Protein AF-A0A1U7IG93-F1 (afdb_monomer)

Sequence (104 aa):
MSPPGANVHETTENYLNHPTFGLLYGVCPLQDNQELFTTIYAMRLFFVITYNGVDIHVEPVGRADSRLLIENYLRRLREQGNLQEYKKILCRYQQIFQVKTVAL

Mean predicted aligned error: 8.16 Å

Secondary structure (DSSP, 8-state):
-PPTT---------EEEETTTEEEEEEEE-STTEEEEEESSSS--EEEEEEETTEEEEEEE-HHHHHHHHHHHHHHHHHTT-HHHHHHHHHHHHHHH-------

Radius of gyration: 14.97 Å; Cα contacts (8 Å, |Δi|>4): 128; chains: 1; bounding box: 31×48×40 Å

Foldseek 3Di:
DDDPDPPCPDPDFDWDQDPPQGIWTFLAAAPQQWTKIFGPPDDTWIWIWHDPPPDIDTHTDDPVVSLVRLVVVLVVCVVVVVVVVSVVSVVSSCVRPVPPPPDD

pLDDT: mean 83.4, std 18.93, range [36.69, 96.94]

Nearest PDB structures (foldseek):
  2xg8-assembly1_E-2  TM=9.512E-01  e=2.694E-09  Synechococcus elongatus PCC 7942 = FACHB-805
  3n5b-assembly1_B  TM=9.456E-01  e=3.661E-09  Nostoc sp. PCC 7120 = FACHB-418
  2xko-assembly1_D  TM=9.229E-01  e=1.696E-08  Synechococcus elongatus PCC 7942 = FACHB-805
  2xko-assembly1_C  TM=9.262E-01  e=2.605E-08  Synechococcus elongatus PCC 7942 = FACHB-805
  2xg8-assembly1_F-2  TM=8.510E-01  e=6.720E-07  Synechococcus elongatus PCC 7942 = FACHB-805

Organism: NCBI:txid454136

InterPro domains:
  IPR021926 PII-interacting protein X, cyanobacteria [PF12058] (12-97)

Structure (mmCIF, N/CA/C/O backbone):
data_AF-A0A1U7IG93-F1
#
_entry.id   AF-A0A1U7IG93-F1
#
loop_
_atom_site.group_PDB
_atom_site.id
_atom_site.type_symbol
_atom_site.label_atom_id
_atom_site.label_alt_id
_atom_site.label_comp_id
_atom_site.label_asym_id
_atom_site.label_entity_id
_atom_site.label_seq_id
_atom_site.pdbx_PDB_ins_code
_atom_site.Cartn_x
_atom_site.Cartn_y
_atom_site.Cartn_z
_atom_site.occupancy
_atom_site.B_iso_or_equiv
_atom_site.auth_seq_id
_atom_site.auth_comp_id
_atom_site.auth_asym_id
_atom_site.auth_atom_id
_atom_site.pdbx_PDB_model_num
ATOM 1 N N . MET A 1 1 ? 1.891 -17.823 29.899 1.00 37.56 1 MET A N 1
ATOM 2 C CA . MET A 1 1 ? 0.977 -18.395 28.888 1.00 37.56 1 MET A CA 1
ATOM 3 C C . MET A 1 1 ? 0.460 -17.246 28.041 1.00 37.56 1 MET A C 1
ATOM 5 O O . MET A 1 1 ? -0.316 -16.450 28.549 1.00 37.56 1 MET A O 1
ATOM 9 N N . SER A 1 2 ? 0.959 -17.104 26.813 1.00 38.69 2 SER A N 1
ATOM 10 C CA . SER A 1 2 ? 0.444 -16.131 25.837 1.00 38.69 2 SER A CA 1
ATOM 11 C C . SER A 1 2 ? -0.695 -16.777 25.037 1.00 38.69 2 SER A C 1
ATOM 13 O O . SER A 1 2 ? -0.636 -17.990 24.816 1.00 38.69 2 SER A O 1
ATOM 15 N N . PRO A 1 3 ? -1.739 -16.033 24.634 1.00 45.53 3 PRO A N 1
ATOM 16 C CA . PRO A 1 3 ? -2.880 -16.617 23.940 1.00 45.53 3 PRO A CA 1
ATOM 17 C C . PRO A 1 3 ? -2.507 -17.045 22.507 1.00 45.53 3 PRO A C 1
ATOM 19 O O . PRO A 1 3 ? -1.720 -16.358 21.849 1.00 45.53 3 PRO A O 1
ATOM 22 N N . PRO A 1 4 ? -3.078 -18.153 21.999 1.00 43.75 4 PRO A N 1
ATOM 23 C CA . PRO A 1 4 ? -2.904 -18.584 20.619 1.00 43.75 4 PRO A CA 1
ATOM 24 C C . PRO A 1 4 ? -3.852 -17.775 19.724 1.00 43.75 4 PRO A C 1
ATOM 26 O O . PRO A 1 4 ? -5.065 -17.820 19.909 1.00 43.75 4 PRO A O 1
ATOM 29 N N . GLY A 1 5 ? -3.312 -17.011 18.772 1.00 39.72 5 GLY A N 1
ATOM 30 C CA . GLY A 1 5 ? -4.124 -16.316 17.760 1.00 39.72 5 GLY A CA 1
ATOM 31 C C . GLY A 1 5 ? -3.771 -14.855 17.494 1.00 39.72 5 GLY A C 1
ATOM 32 O O . GLY A 1 5 ? -4.341 -14.255 16.588 1.00 39.72 5 GLY A O 1
ATOM 33 N N . ALA A 1 6 ? -2.808 -14.276 18.208 1.00 36.69 6 ALA A N 1
ATOM 34 C CA . ALA A 1 6 ? -2.220 -13.020 17.772 1.00 36.69 6 ALA A CA 1
ATOM 35 C C . ALA A 1 6 ? -1.160 -13.333 16.707 1.00 36.69 6 ALA A C 1
ATOM 37 O O . ALA A 1 6 ? 0.015 -13.488 17.029 1.00 36.69 6 ALA A O 1
ATOM 38 N N . ASN A 1 7 ? -1.564 -13.428 15.435 1.00 38.28 7 ASN A N 1
ATOM 39 C CA . ASN A 1 7 ? -0.647 -13.111 14.339 1.00 38.28 7 ASN A CA 1
ATOM 40 C C . ASN A 1 7 ? -0.336 -11.617 14.453 1.00 38.28 7 ASN A C 1
ATOM 42 O O . ASN A 1 7 ? -0.908 -10.772 13.766 1.00 38.28 7 ASN A O 1
ATOM 46 N N . VAL A 1 8 ? 0.525 -11.290 15.414 1.00 40.41 8 VAL A N 1
ATOM 47 C CA . VAL A 1 8 ? 1.246 -10.035 15.442 1.00 40.41 8 VAL A CA 1
ATOM 48 C C . VAL A 1 8 ? 2.196 -10.153 14.260 1.00 40.41 8 VAL A C 1
ATOM 50 O O . VAL A 1 8 ? 3.281 -10.708 14.387 1.00 40.41 8 VAL A O 1
ATOM 53 N N . HIS A 1 9 ? 1.764 -9.699 13.083 1.00 40.50 9 HIS A N 1
ATOM 54 C CA . HIS A 1 9 ? 2.738 -9.240 12.107 1.00 40.50 9 HIS A CA 1
ATOM 55 C C . HIS A 1 9 ? 3.451 -8.088 12.806 1.00 40.50 9 HIS A C 1
ATOM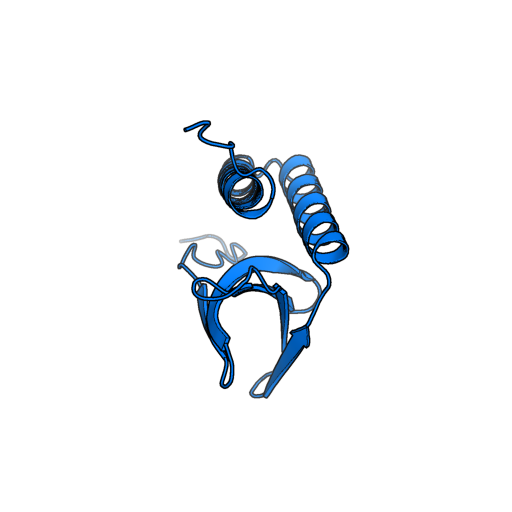 57 O O . HIS A 1 9 ? 2.884 -7.006 12.974 1.00 40.50 9 HIS A O 1
ATOM 63 N N . GLU A 1 10 ? 4.621 -8.394 13.367 1.00 39.53 10 GLU A N 1
ATOM 64 C CA . GLU A 1 10 ? 5.478 -7.414 14.004 1.00 39.53 10 GLU A CA 1
ATOM 65 C C . GLU A 1 10 ? 5.590 -6.208 13.084 1.00 39.53 10 GLU A C 1
ATOM 67 O O . GLU A 1 10 ? 5.760 -6.318 11.869 1.00 39.53 10 GLU A O 1
ATOM 72 N N . THR A 1 11 ? 5.426 -5.048 13.703 1.00 47.47 11 THR A N 1
ATOM 73 C CA . THR A 1 11 ? 5.494 -3.711 13.129 1.00 47.47 11 THR A CA 1
ATOM 74 C C . THR A 1 11 ? 6.930 -3.371 12.733 1.00 47.47 11 THR A C 1
ATOM 76 O O . THR A 1 11 ? 7.491 -2.374 13.189 1.00 47.47 11 THR A O 1
ATOM 79 N N . THR A 1 12 ? 7.548 -4.239 11.948 1.00 56.91 12 THR A N 1
ATOM 80 C CA . THR A 1 12 ? 8.888 -4.093 11.409 1.00 56.91 12 THR A CA 1
ATOM 81 C C . THR A 1 12 ? 8.737 -3.339 10.105 1.00 56.91 12 THR A C 1
ATOM 83 O O . THR A 1 12 ? 7.915 -3.698 9.263 1.00 56.91 12 THR A O 1
ATOM 86 N N . GLU A 1 13 ? 9.476 -2.248 9.946 1.00 73.00 13 GLU A N 1
ATOM 87 C CA . GLU A 1 13 ? 9.550 -1.574 8.658 1.00 73.00 13 GLU A CA 1
ATOM 88 C C . GLU A 1 13 ? 9.942 -2.598 7.583 1.00 73.00 13 GLU A C 1
ATOM 90 O O . GLU A 1 13 ? 11.029 -3.173 7.640 1.00 73.00 13 GLU A O 1
ATOM 95 N N . ASN A 1 14 ? 9.025 -2.876 6.651 1.00 85.75 14 ASN A N 1
ATOM 96 C CA . ASN A 1 14 ? 9.234 -3.891 5.631 1.00 85.75 14 ASN A CA 1
ATOM 97 C C . ASN A 1 14 ? 9.870 -3.251 4.397 1.00 85.75 14 ASN A C 1
ATOM 99 O O . ASN A 1 14 ? 9.315 -2.311 3.818 1.00 85.75 14 ASN A O 1
ATOM 103 N N . TYR A 1 15 ? 11.037 -3.750 4.005 1.00 90.19 15 TYR A N 1
ATOM 104 C CA . TYR A 1 15 ? 11.800 -3.225 2.882 1.00 90.19 15 TYR A CA 1
ATOM 105 C C . TYR A 1 15 ? 12.114 -4.336 1.887 1.00 90.19 15 TYR A C 1
ATOM 107 O O . TYR A 1 15 ? 12.550 -5.419 2.270 1.00 90.19 15 TYR A O 1
ATOM 115 N N . LEU A 1 16 ? 11.956 -4.040 0.597 1.00 89.88 16 LEU A N 1
ATOM 116 C CA . LEU A 1 16 ? 12.260 -4.968 -0.493 1.00 89.88 16 LEU A CA 1
ATOM 117 C C . LEU A 1 16 ? 13.133 -4.275 -1.536 1.00 89.88 16 LEU A C 1
ATOM 119 O O . LEU A 1 16 ? 12.872 -3.132 -1.899 1.00 89.88 16 LEU A O 1
ATOM 123 N N . ASN A 1 17 ? 14.170 -4.948 -2.035 1.00 89.19 17 ASN A N 1
ATOM 124 C CA . ASN A 1 17 ? 15.014 -4.388 -3.088 1.00 89.19 17 ASN A CA 1
ATOM 125 C C . ASN A 1 17 ? 14.476 -4.777 -4.473 1.00 89.19 17 ASN A C 1
ATOM 127 O O . ASN A 1 17 ? 14.471 -5.953 -4.830 1.00 89.19 17 ASN A O 1
ATOM 131 N N . HIS A 1 18 ? 14.029 -3.795 -5.252 1.00 84.75 18 HIS A N 1
ATOM 132 C CA . HIS A 1 18 ? 13.599 -3.988 -6.632 1.00 84.75 18 HIS A CA 1
ATOM 133 C C . HIS A 1 18 ? 14.790 -3.824 -7.589 1.00 84.75 18 HIS A C 1
ATOM 135 O O . HIS A 1 18 ? 15.435 -2.772 -7.550 1.00 84.75 18 HIS A O 1
ATOM 141 N N . PRO A 1 19 ? 15.038 -4.764 -8.525 1.00 87.31 19 PRO A N 1
ATOM 142 C CA . PRO A 1 19 ? 16.198 -4.716 -9.424 1.00 87.31 19 PRO A CA 1
ATOM 143 C C . PRO A 1 19 ? 16.366 -3.387 -10.173 1.00 87.31 19 PRO A C 1
ATOM 145 O O . PRO A 1 19 ? 17.479 -2.918 -10.378 1.00 87.31 19 PRO A O 1
ATOM 148 N N . THR A 1 20 ? 15.250 -2.769 -10.569 1.00 88.81 20 THR A N 1
ATOM 149 C CA . THR A 1 20 ? 15.239 -1.510 -11.336 1.00 88.81 20 THR A CA 1
ATOM 150 C C . THR A 1 20 ? 15.097 -0.251 -10.481 1.00 88.81 20 THR A C 1
ATOM 152 O O . THR A 1 20 ? 15.634 0.792 -10.836 1.00 88.81 20 THR A O 1
ATOM 155 N N . PHE A 1 21 ? 14.341 -0.312 -9.382 1.00 87.88 21 PHE A N 1
ATOM 156 C CA . PHE A 1 21 ? 13.884 0.886 -8.662 1.00 87.88 21 PHE A CA 1
ATOM 157 C C . PHE A 1 21 ? 14.506 1.017 -7.269 1.00 87.88 21 PHE A C 1
ATOM 159 O O . PHE A 1 21 ? 14.209 1.969 -6.546 1.00 87.88 21 PHE A O 1
ATOM 166 N N . GLY A 1 22 ? 15.382 0.079 -6.903 1.00 89.38 22 GLY A N 1
ATOM 167 C CA . GLY A 1 22 ? 16.030 0.038 -5.605 1.00 89.38 22 GLY A CA 1
ATOM 168 C C . GLY A 1 22 ? 15.035 -0.254 -4.488 1.00 89.38 22 GLY A C 1
ATOM 169 O O . GLY A 1 22 ? 14.110 -1.051 -4.647 1.00 89.38 22 GLY A O 1
ATOM 170 N N . LEU A 1 23 ? 15.239 0.392 -3.342 1.00 91.19 23 LEU A N 1
ATOM 171 C CA . LEU A 1 23 ? 14.499 0.079 -2.128 1.00 91.19 23 LEU A CA 1
ATOM 172 C C . LEU A 1 23 ? 13.023 0.499 -2.221 1.00 91.19 23 LEU A C 1
ATOM 174 O O . LEU A 1 23 ? 12.679 1.660 -2.473 1.00 91.19 23 LEU A O 1
ATOM 178 N N . LEU A 1 24 ? 12.157 -0.472 -1.970 1.00 92.94 24 LEU A N 1
ATOM 179 C CA . LEU A 1 24 ? 10.729 -0.313 -1.792 1.00 92.94 24 LEU A CA 1
ATOM 180 C C . LEU A 1 24 ? 10.393 -0.375 -0.304 1.00 92.94 24 LEU A C 1
ATOM 182 O O . LEU A 1 24 ? 10.998 -1.137 0.447 1.00 92.94 24 LEU A O 1
ATOM 186 N N . TYR A 1 25 ? 9.400 0.407 0.096 1.00 92.19 25 TYR A N 1
ATOM 187 C CA . TYR A 1 25 ? 8.867 0.463 1.449 1.00 92.19 25 TYR A CA 1
ATOM 188 C C . TYR A 1 25 ? 7.449 -0.122 1.502 1.00 92.19 25 TYR A C 1
ATOM 190 O O . TYR A 1 25 ? 6.588 0.317 0.732 1.00 92.19 25 TYR A O 1
ATOM 198 N N . GLY A 1 26 ? 7.201 -1.059 2.420 1.00 92.94 26 GLY A N 1
ATOM 199 C CA . GLY A 1 26 ? 5.907 -1.711 2.644 1.00 92.94 26 GLY A CA 1
ATOM 200 C C . GLY A 1 26 ? 4.896 -0.774 3.300 1.00 92.94 26 GLY A C 1
ATOM 201 O O . GLY A 1 26 ? 5.050 -0.354 4.442 1.00 92.94 26 GLY A O 1
ATOM 202 N N . VAL A 1 27 ? 3.855 -0.403 2.562 1.00 93.12 27 VAL A N 1
ATOM 203 C CA . VAL A 1 27 ? 2.8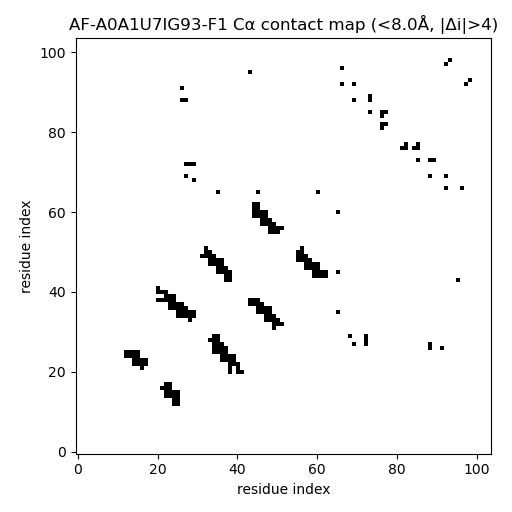47 0.586 2.957 1.00 93.12 27 VAL A CA 1
ATOM 204 C C . VAL A 1 27 ? 1.772 -0.025 3.846 1.00 93.12 27 VAL A C 1
ATOM 206 O O . VAL A 1 27 ? 1.470 0.537 4.899 1.00 93.12 27 VAL A O 1
ATOM 209 N N . CYS A 1 28 ? 1.159 -1.123 3.403 1.00 92.94 28 CYS A N 1
ATOM 210 C CA . CYS A 1 28 ? 0.143 -1.845 4.163 1.00 92.94 28 CYS A CA 1
ATOM 211 C C . CYS A 1 28 ? -0.097 -3.252 3.596 1.00 92.94 28 CYS A C 1
ATOM 213 O O . CYS A 1 28 ? -0.021 -3.430 2.373 1.00 92.94 28 CYS A O 1
ATOM 215 N N . PRO A 1 29 ? -0.483 -4.222 4.444 1.00 93.69 29 PRO A N 1
ATOM 216 C CA . PRO A 1 29 ? -0.908 -5.534 3.980 1.00 93.69 29 PRO A CA 1
ATOM 217 C C . PRO A 1 29 ? -2.248 -5.454 3.238 1.00 93.69 29 PRO A C 1
ATOM 219 O O . PRO A 1 29 ? -3.107 -4.611 3.518 1.00 93.69 29 PRO A O 1
ATOM 222 N N . LEU A 1 30 ? -2.428 -6.364 2.290 1.00 92.62 30 LEU A N 1
ATOM 223 C CA . LEU A 1 30 ? -3.642 -6.566 1.509 1.00 92.62 30 LEU A CA 1
ATOM 224 C C . LEU A 1 30 ? -4.221 -7.960 1.831 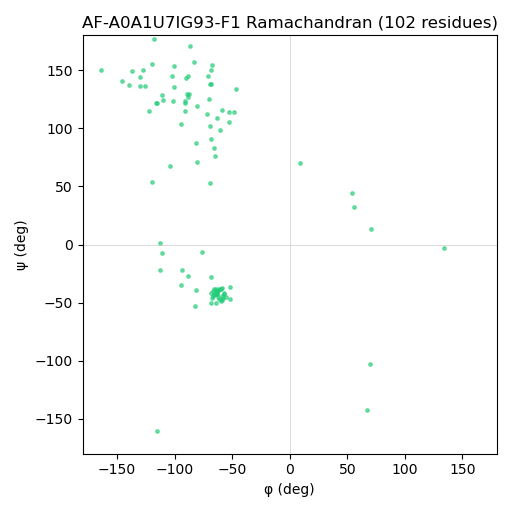1.00 92.62 30 LEU A C 1
ATOM 226 O O . LEU A 1 30 ? -3.996 -8.495 2.915 1.00 92.62 30 LEU A O 1
ATOM 230 N N . GLN A 1 31 ? -5.073 -8.502 0.962 1.00 88.19 31 GLN A N 1
ATOM 231 C CA . GLN A 1 31 ? -5.589 -9.873 1.099 1.00 88.19 31 GLN A CA 1
ATOM 232 C C . GLN A 1 31 ? -4.626 -10.868 0.434 1.00 88.19 31 GLN A C 1
ATOM 234 O O . GLN A 1 31 ? -3.683 -10.445 -0.220 1.00 88.19 31 GLN A O 1
ATOM 239 N N . ASP A 1 32 ? -4.839 -12.170 0.625 1.00 87.94 32 ASP A N 1
ATOM 240 C CA . ASP A 1 32 ? -4.174 -13.230 -0.153 1.00 87.94 32 ASP A CA 1
ATOM 241 C C . ASP A 1 32 ? -2.636 -13.158 -0.180 1.00 87.94 32 ASP A C 1
ATOM 243 O O . ASP A 1 32 ? -2.006 -13.311 -1.222 1.00 87.94 32 ASP A O 1
ATOM 247 N N . ASN A 1 33 ? -2.020 -12.908 0.981 1.00 90.12 33 ASN A N 1
ATOM 248 C CA . ASN A 1 33 ? -0.567 -12.748 1.122 1.00 90.12 33 ASN A CA 1
ATOM 249 C C . ASN A 1 33 ? 0.016 -11.652 0.214 1.00 90.12 33 ASN A C 1
ATOM 251 O O . ASN A 1 33 ? 1.159 -11.746 -0.240 1.00 90.12 33 ASN A O 1
ATOM 255 N N . GLN A 1 34 ? -0.771 -10.611 -0.045 1.00 94.38 34 GLN A N 1
ATOM 256 C CA . GLN A 1 34 ? -0.327 -9.444 -0.783 1.00 94.38 34 GLN A CA 1
ATOM 257 C C . GLN A 1 34 ? 0.015 -8.286 0.146 1.00 94.38 34 GLN A C 1
ATOM 259 O O . GLN A 1 34 ? -0.548 -8.125 1.231 1.00 94.38 34 GLN A O 1
ATOM 264 N N . GLU A 1 35 ? 0.900 -7.418 -0.319 1.00 95.31 35 GLU A N 1
ATOM 265 C CA . GLU A 1 35 ? 1.274 -6.197 0.378 1.00 95.31 35 GLU A CA 1
ATOM 266 C C . GLU A 1 35 ? 1.565 -5.085 -0.630 1.00 95.31 3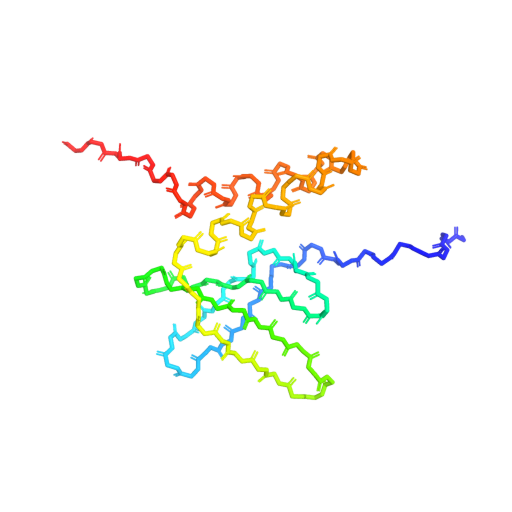5 GLU A C 1
ATOM 268 O O . GLU A 1 35 ? 2.141 -5.313 -1.695 1.00 95.31 35 GLU A O 1
ATOM 273 N N . LEU A 1 36 ? 1.140 -3.866 -0.307 1.00 96.00 36 LEU A N 1
ATOM 274 C CA . LEU A 1 36 ? 1.394 -2.700 -1.141 1.00 96.00 36 LEU A CA 1
ATOM 275 C C . LEU A 1 36 ? 2.742 -2.089 -0.773 1.00 96.00 36 LEU A C 1
ATOM 277 O O . LEU A 1 36 ? 2.969 -1.756 0.385 1.00 96.00 36 LEU A O 1
ATOM 281 N N . PHE A 1 37 ? 3.589 -1.845 -1.762 1.00 95.56 37 PHE A N 1
ATOM 282 C CA . PHE A 1 37 ? 4.891 -1.207 -1.616 1.00 95.56 37 PHE A CA 1
ATOM 283 C C . PHE A 1 37 ? 4.982 0.088 -2.427 1.00 95.56 37 PHE A C 1
ATOM 285 O O . PHE A 1 37 ? 4.293 0.264 -3.433 1.00 95.56 37 PHE A O 1
ATOM 292 N N . THR A 1 38 ? 5.868 0.999 -2.017 1.00 94.69 38 THR A N 1
ATOM 293 C CA . THR A 1 38 ? 6.203 2.209 -2.785 1.00 94.69 38 THR A CA 1
ATOM 294 C C . THR A 1 38 ? 7.703 2.492 -2.804 1.00 94.69 38 THR A C 1
ATOM 296 O O . THR A 1 38 ? 8.417 2.172 -1.857 1.00 94.69 38 THR A O 1
ATOM 299 N N . THR A 1 39 ? 8.199 3.100 -3.881 1.00 92.88 39 THR A N 1
ATOM 300 C CA . THR A 1 39 ? 9.611 3.503 -4.004 1.00 92.88 39 THR A CA 1
ATOM 301 C C . THR A 1 39 ? 9.952 4.657 -3.067 1.00 92.88 39 THR A C 1
ATOM 303 O O . THR A 1 39 ? 9.213 5.644 -3.035 1.00 92.88 39 THR A O 1
ATOM 306 N N . ILE A 1 40 ? 11.117 4.610 -2.412 1.00 86.81 40 ILE A N 1
ATOM 307 C CA . ILE A 1 40 ? 11.604 5.734 -1.586 1.00 86.81 40 ILE A CA 1
ATOM 308 C C . ILE A 1 40 ? 12.531 6.704 -2.338 1.00 86.81 40 ILE A C 1
ATOM 310 O O . ILE A 1 40 ? 12.650 7.857 -1.932 1.00 86.81 40 ILE A O 1
ATOM 314 N N . TYR A 1 41 ? 13.155 6.262 -3.438 1.00 77.75 41 TYR A N 1
ATOM 315 C CA . TYR A 1 41 ? 14.160 7.043 -4.184 1.00 77.75 41 TYR A CA 1
ATOM 316 C C . TYR A 1 41 ? 13.712 7.513 -5.574 1.00 77.75 41 TYR A C 1
ATOM 318 O O . TYR A 1 41 ? 14.430 8.265 -6.228 1.00 77.75 41 TYR A O 1
ATOM 326 N N . ALA A 1 42 ? 12.546 7.070 -6.045 1.00 74.06 42 ALA A N 1
ATOM 327 C CA . ALA A 1 42 ? 12.044 7.365 -7.384 1.00 74.06 42 ALA A CA 1
ATOM 328 C C . ALA A 1 42 ? 10.733 8.160 -7.336 1.00 74.06 42 ALA A C 1
ATOM 330 O O . ALA A 1 42 ? 10.172 8.430 -6.270 1.00 74.06 42 ALA A O 1
ATOM 331 N N . MET A 1 43 ? 10.231 8.524 -8.518 1.00 74.19 43 MET A N 1
ATOM 332 C CA . MET A 1 43 ? 8.948 9.198 -8.697 1.00 74.19 43 MET A CA 1
ATOM 333 C C . MET A 1 43 ? 7.792 8.275 -8.275 1.00 74.19 43 MET A C 1
ATOM 335 O O . MET A 1 43 ? 7.231 7.585 -9.114 1.00 74.19 43 MET A O 1
ATOM 339 N N . ARG A 1 44 ? 7.506 8.241 -6.960 1.00 80.88 44 ARG A N 1
ATOM 340 C CA . ARG A 1 44 ? 6.455 7.496 -6.225 1.00 80.88 44 ARG A CA 1
ATOM 341 C C . ARG A 1 44 ? 5.701 6.463 -7.072 1.00 80.88 44 ARG A C 1
ATOM 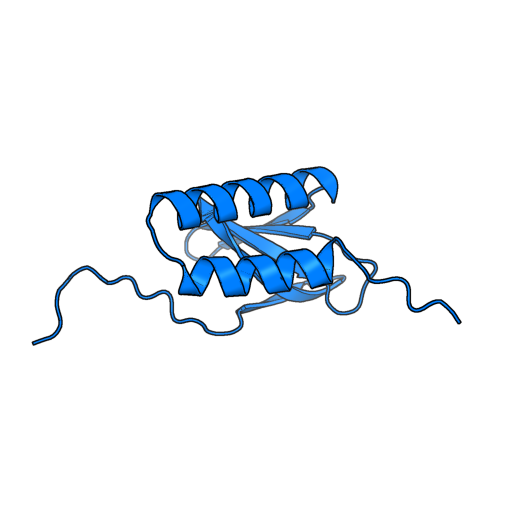343 O O . ARG A 1 44 ? 4.522 6.649 -7.381 1.00 80.88 44 ARG A O 1
ATOM 350 N N . LEU A 1 45 ? 6.401 5.385 -7.424 1.00 93.38 45 LEU A N 1
ATOM 351 C CA . LEU A 1 45 ? 5.812 4.200 -8.038 1.00 93.38 45 LEU A CA 1
ATOM 352 C C . LEU A 1 45 ? 5.245 3.298 -6.945 1.00 93.38 45 LEU A C 1
ATOM 354 O O . LEU A 1 45 ? 5.676 3.360 -5.787 1.00 93.38 45 LEU A O 1
ATOM 358 N N . PHE A 1 46 ? 4.289 2.462 -7.324 1.00 95.75 46 PHE A N 1
ATOM 359 C CA . PHE A 1 46 ? 3.605 1.552 -6.421 1.00 95.75 46 PHE A CA 1
ATOM 360 C C . PHE A 1 46 ? 3.592 0.150 -7.000 1.00 95.75 46 PHE A C 1
ATOM 362 O O . PHE A 1 46 ? 3.470 -0.023 -8.214 1.00 95.75 46 PHE A O 1
ATOM 369 N N . PHE A 1 47 ? 3.703 -0.833 -6.116 1.00 96.31 47 PHE A N 1
ATOM 370 C CA . PHE A 1 47 ? 3.747 -2.238 -6.484 1.00 96.31 47 PHE A CA 1
ATOM 371 C C . PHE A 1 47 ? 2.922 -3.057 -5.507 1.00 96.31 47 PHE A C 1
ATOM 373 O O . PHE A 1 47 ? 3.013 -2.841 -4.300 1.00 96.31 47 PHE A O 1
ATOM 380 N N . VAL A 1 48 ? 2.151 -4.008 -6.015 1.00 96.62 48 VAL A N 1
ATOM 381 C CA . VAL A 1 48 ? 1.600 -5.087 -5.200 1.00 96.62 48 VAL A CA 1
ATOM 382 C C . VAL A 1 48 ? 2.593 -6.236 -5.238 1.00 96.62 48 VAL A C 1
ATOM 384 O O . VAL A 1 48 ? 2.979 -6.709 -6.307 1.00 96.62 48 VAL A O 1
ATOM 387 N N . ILE A 1 49 ? 3.035 -6.648 -4.057 1.00 95.19 49 ILE A N 1
ATOM 388 C CA . ILE A 1 49 ? 3.918 -7.790 -3.867 1.00 95.19 49 ILE A CA 1
ATOM 389 C C . ILE A 1 49 ? 3.058 -8.954 -3.403 1.00 95.19 49 ILE A C 1
ATOM 391 O O . ILE A 1 49 ? 2.371 -8.824 -2.395 1.00 95.19 49 ILE A O 1
ATOM 395 N N . THR A 1 50 ? 3.096 -10.070 -4.127 1.00 95.12 50 THR A N 1
ATOM 396 C CA . THR A 1 50 ? 2.418 -11.316 -3.742 1.00 95.12 50 THR A CA 1
ATOM 397 C C . THR A 1 50 ? 3.464 -12.356 -3.363 1.00 95.12 50 THR A C 1
ATOM 399 O O . THR A 1 50 ? 4.350 -12.657 -4.168 1.00 95.12 50 THR A O 1
ATOM 402 N N . TYR A 1 51 ? 3.361 -12.906 -2.153 1.00 90.88 51 TYR A N 1
ATOM 403 C CA . TYR A 1 51 ? 4.274 -13.937 -1.656 1.00 90.88 51 TYR A CA 1
ATOM 404 C C . TYR A 1 51 ? 3.698 -15.341 -1.913 1.00 90.88 51 TYR A C 1
ATOM 406 O O . TYR A 1 51 ? 2.816 -15.799 -1.184 1.00 90.88 51 TYR A O 1
ATOM 414 N N . ASN A 1 52 ? 4.227 -16.045 -2.920 1.00 88.06 52 ASN A N 1
ATOM 415 C CA . ASN A 1 52 ? 3.822 -17.398 -3.318 1.00 88.06 52 ASN A CA 1
ATOM 416 C C . ASN A 1 52 ? 4.850 -18.437 -2.841 1.00 88.06 52 ASN A C 1
ATOM 418 O O . ASN A 1 52 ? 5.565 -19.063 -3.624 1.00 88.06 52 ASN A O 1
ATOM 422 N N . GLY A 1 53 ? 4.938 -18.625 -1.522 1.00 83.44 53 GLY A N 1
ATOM 423 C CA . GLY A 1 53 ? 5.907 -19.542 -0.921 1.00 83.44 53 GLY A CA 1
ATOM 424 C C . GLY A 1 53 ? 7.338 -19.020 -1.057 1.00 83.44 53 GLY A C 1
ATOM 425 O O . GLY A 1 53 ? 7.739 -18.151 -0.291 1.00 83.44 53 GLY A O 1
ATOM 426 N N . VAL A 1 54 ? 8.104 -19.572 -2.003 1.00 82.31 54 VAL A N 1
ATOM 427 C CA . VAL A 1 54 ? 9.492 -19.145 -2.281 1.00 82.31 54 VAL A CA 1
ATOM 428 C C . VAL A 1 54 ? 9.533 -18.012 -3.310 1.00 82.31 54 VAL A C 1
ATOM 430 O O . VAL A 1 54 ? 10.451 -17.193 -3.282 1.00 82.31 54 VAL A O 1
ATOM 433 N N . ASP A 1 55 ? 8.528 -17.935 -4.182 1.00 86.94 55 ASP A N 1
ATOM 434 C CA . ASP A 1 55 ? 8.489 -16.962 -5.265 1.00 86.94 55 ASP A CA 1
ATOM 435 C C . ASP A 1 55 ? 7.808 -15.662 -4.829 1.00 86.94 55 ASP A C 1
ATOM 437 O O . ASP A 1 55 ? 6.823 -15.653 -4.083 1.00 86.94 55 ASP A O 1
ATOM 441 N N . ILE A 1 56 ? 8.331 -14.543 -5.332 1.00 89.81 56 ILE A N 1
ATOM 442 C CA . ILE A 1 56 ? 7.770 -13.209 -5.126 1.00 89.81 56 ILE A CA 1
ATOM 443 C C . ILE A 1 56 ? 7.331 -12.667 -6.480 1.00 89.81 56 ILE A C 1
ATOM 445 O O . ILE A 1 56 ? 8.147 -12.512 -7.391 1.00 89.81 56 ILE A O 1
ATOM 449 N N . HIS A 1 57 ? 6.049 -12.332 -6.596 1.00 92.75 57 HIS A N 1
ATOM 450 C CA . HIS A 1 57 ? 5.514 -11.645 -7.766 1.00 92.75 57 HIS A CA 1
ATOM 451 C C . HIS A 1 57 ? 5.361 -10.160 -7.473 1.00 92.75 57 HIS A C 1
ATOM 453 O O . HIS A 1 57 ? 4.876 -9.774 -6.410 1.00 92.75 57 HIS A O 1
ATOM 459 N N . VAL A 1 58 ? 5.781 -9.335 -8.429 1.00 93.88 58 VAL A N 1
ATOM 460 C CA . VAL A 1 58 ? 5.782 -7.878 -8.317 1.00 93.88 58 VAL A CA 1
ATOM 461 C C . VAL A 1 58 ? 4.949 -7.307 -9.450 1.00 93.88 58 VAL A C 1
ATOM 463 O O . VAL A 1 58 ? 5.325 -7.420 -10.615 1.00 93.88 58 VAL A O 1
ATOM 466 N N . GLU A 1 59 ? 3.839 -6.664 -9.110 1.00 95.19 59 GLU A N 1
ATOM 467 C CA . GLU A 1 59 ? 2.935 -6.063 -10.086 1.00 95.19 59 GLU A CA 1
ATOM 468 C C . GLU A 1 59 ? 2.902 -4.542 -9.910 1.00 95.19 59 GLU A C 1
ATOM 470 O O . GLU A 1 59 ? 2.580 -4.067 -8.819 1.00 95.19 59 GLU A O 1
ATOM 475 N N . PRO A 1 60 ? 3.239 -3.743 -10.940 1.00 95.44 60 PRO A N 1
ATOM 476 C CA . PRO A 1 60 ? 3.112 -2.295 -10.857 1.00 95.44 60 PRO A CA 1
ATOM 477 C C . PRO A 1 60 ? 1.636 -1.900 -10.798 1.00 95.44 60 PRO A C 1
ATOM 479 O O . PRO A 1 60 ? 0.816 -2.411 -11.559 1.00 95.44 60 PRO A O 1
ATOM 482 N N . VAL A 1 61 ? 1.303 -0.937 -9.940 1.00 96.31 61 VAL A N 1
ATOM 483 C CA . VAL A 1 61 ? -0.067 -0.429 -9.805 1.00 96.31 61 VAL A CA 1
ATOM 484 C C . VAL A 1 61 ? -0.124 1.089 -9.923 1.00 96.31 61 VAL A C 1
ATOM 486 O O . VAL A 1 61 ? 0.813 1.817 -9.582 1.00 96.31 61 VAL A O 1
ATOM 489 N N . GLY A 1 62 ? -1.252 1.591 -10.426 1.00 95.06 62 GLY A N 1
ATOM 490 C CA . GLY A 1 62 ? -1.478 3.019 -10.586 1.00 95.06 62 GLY A CA 1
ATOM 491 C C . GLY A 1 62 ? -1.586 3.744 -9.244 1.00 95.06 62 GLY A C 1
ATOM 492 O O . GLY A 1 62 ? -2.003 3.188 -8.225 1.00 95.06 62 GLY A O 1
ATOM 493 N N . ARG A 1 63 ? -1.273 5.045 -9.241 1.00 93.75 63 ARG A N 1
ATOM 494 C CA . ARG A 1 63 ? -1.412 5.898 -8.048 1.00 93.75 63 ARG A CA 1
ATOM 495 C C . ARG A 1 63 ? -2.852 5.931 -7.517 1.00 93.75 63 ARG A C 1
ATOM 497 O O . ARG A 1 63 ? -3.045 5.986 -6.305 1.00 93.75 63 ARG A O 1
ATOM 504 N N . ALA A 1 64 ? -3.848 5.938 -8.406 1.00 94.69 64 ALA A N 1
ATOM 505 C CA . ALA A 1 64 ? -5.262 5.952 -8.029 1.00 94.69 64 ALA A CA 1
ATOM 506 C C . ALA A 1 64 ? -5.681 4.635 -7.356 1.00 94.69 64 ALA A C 1
ATOM 508 O O . ALA A 1 64 ? -6.263 4.669 -6.274 1.00 94.69 64 ALA A O 1
ATOM 509 N N . ASP A 1 65 ? -5.296 3.498 -7.934 1.00 96.62 65 ASP A N 1
ATOM 510 C CA . ASP A 1 65 ? -5.610 2.176 -7.382 1.00 96.62 65 ASP A CA 1
ATOM 511 C C . ASP A 1 65 ? -4.917 1.963 -6.035 1.00 96.62 65 ASP A C 1
ATOM 513 O O . ASP A 1 65 ? -5.546 1.563 -5.061 1.00 96.62 65 ASP A O 1
ATOM 517 N N . SER A 1 66 ? -3.646 2.361 -5.930 1.00 95.56 66 SER A N 1
ATOM 518 C CA . SER A 1 66 ? -2.885 2.328 -4.671 1.00 95.56 66 SER A CA 1
ATOM 519 C C . SER A 1 66 ? -3.565 3.122 -3.563 1.00 95.56 66 SER A C 1
ATOM 521 O O . SER A 1 66 ? -3.641 2.683 -2.416 1.00 95.56 66 SER A O 1
ATOM 523 N N . ARG A 1 67 ? -4.088 4.304 -3.907 1.00 95.50 67 ARG A N 1
ATOM 524 C CA . ARG A 1 67 ? -4.835 5.147 -2.974 1.00 95.50 67 ARG A CA 1
ATOM 525 C C . ARG A 1 67 ? -6.088 4.421 -2.480 1.00 95.50 67 ARG A C 1
ATOM 527 O O . ARG A 1 67 ? -6.323 4.392 -1.274 1.00 95.50 67 ARG A O 1
ATOM 534 N N . LEU A 1 68 ? -6.850 3.817 -3.392 1.00 96.56 68 LEU A N 1
ATOM 535 C CA . LEU A 1 68 ? -8.065 3.073 -3.063 1.00 96.56 68 LEU A CA 1
ATOM 536 C C . LEU A 1 68 ? -7.768 1.854 -2.176 1.00 96.56 68 LEU A C 1
ATOM 538 O O . LEU A 1 68 ? -8.487 1.613 -1.207 1.00 96.56 68 LEU A O 1
ATOM 542 N N . LEU A 1 69 ? -6.687 1.118 -2.452 1.00 96.94 69 LEU A N 1
ATOM 543 C CA . LEU A 1 69 ? -6.252 -0.024 -1.641 1.00 96.94 69 LEU A CA 1
ATOM 544 C C . LEU A 1 69 ? -5.984 0.383 -0.184 1.00 96.94 69 LEU A C 1
ATOM 546 O O . LEU A 1 69 ? -6.482 -0.265 0.741 1.00 96.94 69 LEU A O 1
ATOM 550 N N . ILE A 1 70 ? -5.276 1.496 0.027 1.00 95.94 70 ILE A N 1
ATOM 551 C CA . ILE A 1 70 ? -4.978 2.007 1.373 1.00 95.94 70 ILE A CA 1
ATOM 552 C C . ILE A 1 70 ? -6.249 2.513 2.063 1.00 95.94 70 ILE A C 1
ATOM 554 O O . ILE A 1 70 ? -6.457 2.240 3.244 1.00 95.94 70 ILE A O 1
ATOM 558 N N . GLU A 1 71 ? -7.127 3.220 1.348 1.00 96.69 71 GLU A N 1
ATOM 559 C CA . GLU A 1 71 ? -8.406 3.701 1.890 1.00 96.69 71 GLU A CA 1
ATOM 560 C C . GLU A 1 71 ? -9.315 2.541 2.326 1.00 96.69 71 GLU A C 1
ATOM 562 O O . GLU A 1 71 ? -9.937 2.598 3.392 1.00 96.69 71 GLU A O 1
ATOM 567 N N . ASN A 1 72 ? -9.343 1.454 1.555 1.00 96.94 72 ASN A N 1
ATOM 568 C CA . ASN A 1 72 ? -10.060 0.233 1.914 1.00 96.94 72 ASN A CA 1
ATOM 569 C C . ASN A 1 72 ? -9.448 -0.450 3.144 1.00 96.94 72 ASN A C 1
ATOM 571 O O . ASN A 1 72 ? -10.179 -0.960 3.995 1.00 96.94 72 ASN A O 1
ATOM 575 N N . TYR A 1 73 ? -8.120 -0.460 3.273 1.00 96.12 73 TYR A N 1
ATOM 576 C CA . TYR A 1 73 ? -7.456 -1.000 4.460 1.00 96.12 73 TYR A CA 1
ATOM 577 C C . TYR A 1 73 ? -7.734 -0.154 5.713 1.00 96.12 73 TYR A C 1
ATOM 579 O O . TYR A 1 73 ? -8.119 -0.692 6.751 1.00 96.12 73 TYR A O 1
ATOM 587 N N . LEU A 1 74 ? -7.664 1.176 5.605 1.00 96.38 74 LEU A N 1
ATOM 588 C CA . LEU A 1 74 ? -8.043 2.106 6.675 1.00 96.38 74 LEU A CA 1
ATOM 589 C C . LEU A 1 74 ? -9.489 1.895 7.137 1.00 96.38 74 LEU A C 1
ATOM 591 O O . LEU A 1 74 ? -9.761 1.902 8.338 1.00 96.38 74 LEU A O 1
ATOM 595 N N . ARG A 1 75 ? -10.418 1.675 6.200 1.00 96.94 75 ARG A N 1
ATOM 596 C CA . ARG A 1 75 ? -11.815 1.365 6.525 1.00 96.94 75 ARG A CA 1
ATOM 597 C C . ARG A 1 75 ? -11.926 0.093 7.368 1.00 96.94 75 ARG A C 1
ATOM 599 O O . ARG A 1 75 ? -12.540 0.141 8.430 1.00 96.94 75 ARG A O 1
ATOM 606 N N . ARG A 1 76 ? -11.254 -0.988 6.956 1.00 95.62 76 ARG A N 1
ATOM 607 C CA . ARG A 1 76 ? -11.222 -2.260 7.699 1.00 95.62 76 ARG A CA 1
ATOM 608 C C . ARG A 1 76 ? -10.658 -2.093 9.111 1.00 95.62 76 ARG A C 1
ATOM 610 O O . ARG A 1 76 ? -11.257 -2.573 10.067 1.00 95.62 76 ARG A O 1
ATOM 617 N N . LEU A 1 77 ? -9.558 -1.354 9.271 1.00 95.62 77 LEU A N 1
ATOM 618 C CA . LEU A 1 77 ? -8.971 -1.086 10.592 1.00 95.62 77 LEU A CA 1
ATOM 619 C C . LEU A 1 77 ? -9.925 -0.315 11.512 1.00 95.62 77 LEU A C 1
ATOM 621 O O . LEU A 1 77 ? -9.992 -0.592 12.710 1.00 95.62 77 LEU A O 1
ATOM 625 N N . ARG A 1 78 ? -10.681 0.641 10.957 1.00 95.50 78 ARG A N 1
ATOM 626 C CA . ARG A 1 78 ? -11.696 1.390 11.704 1.00 95.50 78 ARG A CA 1
ATOM 627 C C . ARG A 1 78 ? -12.847 0.488 12.151 1.00 95.50 78 ARG A C 1
ATOM 629 O O . ARG A 1 78 ? -13.272 0.600 13.296 1.00 95.50 78 ARG A O 1
ATOM 636 N N . GLU A 1 79 ? -13.326 -0.392 11.276 1.00 96.19 79 GLU A N 1
ATOM 637 C CA . GLU A 1 79 ? -14.398 -1.356 11.572 1.00 96.19 79 GLU A CA 1
ATOM 638 C C . GLU A 1 79 ? -13.980 -2.372 12.643 1.00 96.19 79 GLU A C 1
ATOM 640 O O . GLU A 1 79 ? -14.761 -2.691 13.534 1.00 96.19 79 GLU A O 1
ATOM 645 N N . GLN A 1 80 ? -12.723 -2.817 12.614 1.00 95.19 80 GLN A N 1
ATOM 646 C CA . GLN A 1 80 ? -12.143 -3.727 13.608 1.00 95.19 80 GLN A CA 1
ATOM 647 C C . GLN A 1 80 ? -11.795 -3.041 14.941 1.00 95.19 80 GLN A C 1
ATOM 649 O O . GLN A 1 80 ? -11.371 -3.706 15.883 1.00 95.19 80 GLN A O 1
ATOM 654 N N . GLY A 1 81 ? -11.915 -1.712 15.030 1.00 94.75 81 GLY A N 1
ATOM 655 C CA . GLY A 1 81 ? -11.527 -0.947 16.216 1.00 94.75 81 GLY A CA 1
ATOM 656 C C . GLY A 1 81 ? -10.013 -0.870 16.455 1.00 94.75 81 GLY A C 1
ATOM 657 O O . GLY A 1 81 ? -9.585 -0.442 17.529 1.00 94.75 81 GLY A O 1
ATOM 658 N N . ASN A 1 82 ? -9.178 -1.233 15.474 1.00 94.62 82 ASN A N 1
ATOM 659 C CA . ASN A 1 82 ? -7.720 -1.182 15.590 1.00 94.62 82 ASN A CA 1
ATOM 660 C C . ASN A 1 82 ? -7.193 0.247 15.357 1.00 94.62 82 ASN A C 1
ATOM 662 O O . ASN A 1 82 ? -6.590 0.582 14.335 1.00 94.62 82 ASN A O 1
ATOM 666 N N . LEU A 1 83 ? -7.453 1.124 16.330 1.00 94.00 83 LEU A N 1
ATOM 667 C CA . LEU A 1 83 ? -7.165 2.557 16.229 1.00 94.00 83 LEU A CA 1
ATOM 668 C C . LEU A 1 83 ? -5.668 2.888 16.202 1.00 94.00 83 LEU A C 1
ATOM 670 O O . LEU A 1 83 ? -5.290 3.927 15.657 1.00 94.00 83 LEU A O 1
ATOM 674 N N . GLN A 1 84 ? -4.819 2.053 16.808 1.00 93.88 84 GLN A N 1
ATOM 675 C CA . GLN A 1 84 ? -3.373 2.283 16.794 1.00 93.88 84 GLN A CA 1
ATOM 676 C C . GLN A 1 84 ? -2.814 2.098 15.386 1.00 93.88 84 GLN A C 1
ATOM 678 O O . GLN A 1 84 ? -2.142 2.994 14.874 1.00 93.88 84 GLN A O 1
ATOM 683 N N . GLU A 1 85 ? -3.145 0.979 14.742 1.00 92.31 85 GLU A N 1
ATOM 684 C CA . GLU A 1 85 ? -2.691 0.699 13.384 1.00 92.31 85 GLU A CA 1
ATOM 685 C C . GLU A 1 85 ? -3.317 1.670 12.380 1.00 92.31 85 GLU A C 1
ATOM 687 O O . GLU A 1 85 ? -2.620 2.237 11.541 1.00 92.31 85 GLU A O 1
ATOM 692 N N . TYR A 1 86 ? -4.605 1.989 12.552 1.00 94.94 86 TYR A N 1
ATOM 693 C CA . TYR A 1 86 ? -5.290 2.995 11.740 1.00 94.94 86 TYR A CA 1
ATOM 694 C C . TYR A 1 86 ? -4.528 4.328 11.699 1.00 94.94 86 TYR A C 1
ATOM 696 O O . TYR A 1 86 ? -4.315 4.891 10.627 1.00 94.94 86 TYR A O 1
ATOM 704 N N . LYS A 1 87 ? -4.078 4.838 12.856 1.00 95.00 87 LYS A N 1
ATOM 705 C CA . LYS A 1 87 ? -3.332 6.106 12.934 1.00 95.00 87 LYS A CA 1
ATOM 706 C C . LYS A 1 87 ? -1.991 6.040 12.202 1.00 95.00 87 LYS A C 1
ATOM 708 O O . LYS A 1 87 ? -1.627 7.011 11.539 1.00 95.00 87 LYS A O 1
ATOM 713 N N . LYS A 1 88 ? -1.269 4.919 12.302 1.00 92.25 88 LYS A N 1
ATOM 714 C CA . LYS A 1 88 ? 0.015 4.726 11.609 1.00 92.25 88 LYS A CA 1
ATOM 715 C C . LYS A 1 88 ? -0.171 4.742 10.095 1.00 92.25 88 LYS A C 1
ATOM 717 O O . LYS A 1 88 ? 0.490 5.519 9.405 1.00 92.25 88 LYS A O 1
ATOM 722 N N . ILE A 1 89 ? -1.119 3.951 9.594 1.00 93.94 89 ILE A N 1
ATOM 723 C CA . ILE A 1 89 ? -1.431 3.888 8.163 1.00 93.94 89 ILE A CA 1
ATOM 724 C C . ILE A 1 89 ? -1.940 5.239 7.658 1.00 93.94 89 ILE A C 1
ATOM 726 O O . ILE A 1 89 ? -1.531 5.679 6.586 1.00 93.94 89 ILE A O 1
ATOM 730 N N . LEU A 1 90 ? -2.764 5.947 8.437 1.00 94.81 90 LEU A N 1
ATOM 731 C CA . LEU A 1 90 ? -3.264 7.270 8.061 1.00 94.81 90 LEU A CA 1
ATOM 732 C C . LEU A 1 90 ? -2.125 8.291 7.926 1.00 94.81 90 LEU A C 1
ATOM 734 O O . LEU A 1 90 ? -2.105 9.053 6.962 1.00 94.81 90 LEU A O 1
ATOM 738 N N . CYS A 1 91 ? -1.163 8.287 8.852 1.00 92.12 91 CYS A N 1
ATOM 739 C CA . CYS A 1 91 ? 0.021 9.145 8.777 1.00 92.12 91 CYS A CA 1
ATOM 740 C C . CYS A 1 91 ? 0.819 8.878 7.492 1.00 92.12 91 CYS A C 1
ATOM 742 O O . CYS A 1 91 ? 1.122 9.801 6.733 1.00 92.12 91 CYS A O 1
ATOM 744 N N . ARG A 1 92 ? 1.083 7.602 7.188 1.00 90.12 92 ARG A N 1
ATOM 74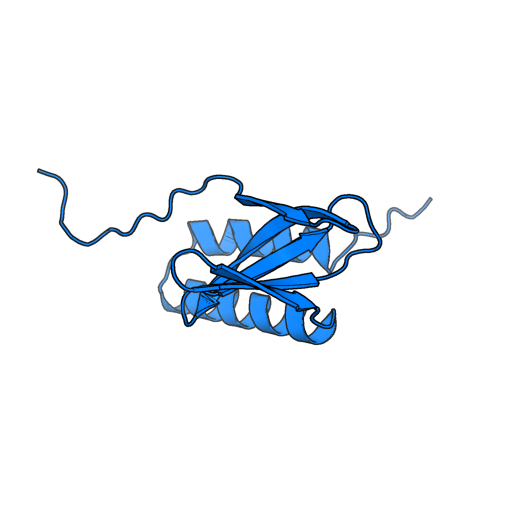5 C CA . ARG A 1 92 ? 1.786 7.205 5.963 1.00 90.12 92 ARG A CA 1
ATOM 746 C C . ARG A 1 92 ? 1.007 7.576 4.699 1.00 90.12 92 ARG A C 1
ATOM 748 O O . ARG A 1 92 ? 1.581 8.126 3.762 1.00 90.12 92 ARG A O 1
ATOM 755 N N . TYR A 1 93 ? -0.304 7.357 4.682 1.00 92.88 93 TYR A N 1
ATOM 756 C CA . TYR A 1 93 ? -1.179 7.784 3.591 1.00 92.88 93 TYR A CA 1
ATOM 757 C C . TYR A 1 93 ? -1.065 9.294 3.331 1.00 92.88 93 TYR A C 1
ATOM 759 O O . TYR A 1 93 ? -0.899 9.715 2.186 1.00 92.88 93 TYR A O 1
ATOM 767 N N . GLN A 1 94 ? -1.080 10.120 4.383 1.00 91.62 94 GLN A N 1
ATOM 768 C CA . GLN A 1 94 ? -0.917 11.571 4.257 1.00 91.62 94 GLN A CA 1
ATOM 769 C C . GLN A 1 94 ? 0.452 11.940 3.672 1.00 91.62 94 GLN A C 1
ATOM 771 O O . GLN A 1 94 ? 0.521 12.735 2.735 1.00 91.62 94 GLN A O 1
ATOM 776 N N . GLN A 1 95 ? 1.534 11.315 4.142 1.00 88.81 95 GLN A N 1
ATOM 777 C CA . GLN A 1 95 ? 2.886 11.536 3.611 1.00 88.81 95 GLN A CA 1
ATOM 778 C C . GLN A 1 95 ? 2.997 11.184 2.114 1.00 88.81 95 GLN A C 1
ATOM 780 O O . GLN A 1 95 ? 3.663 11.892 1.346 1.00 88.81 95 GLN A O 1
ATOM 785 N N . ILE A 1 96 ? 2.327 10.111 1.681 1.00 89.94 96 ILE A N 1
ATOM 786 C CA . ILE A 1 96 ? 2.381 9.601 0.304 1.00 89.94 96 ILE A CA 1
ATOM 787 C C . ILE A 1 96 ? 1.452 10.376 -0.649 1.00 89.94 96 ILE A C 1
ATOM 789 O O . ILE A 1 96 ? 1.831 10.645 -1.794 1.00 89.94 96 ILE A O 1
ATOM 793 N N . PHE A 1 97 ? 0.248 10.760 -0.224 1.00 89.62 97 PHE A N 1
ATOM 794 C CA . PHE A 1 97 ? -0.769 11.306 -1.138 1.00 89.62 97 PHE A CA 1
ATOM 795 C C . PHE A 1 97 ? -1.108 12.778 -0.922 1.00 89.62 97 PHE A C 1
ATOM 797 O O . PHE A 1 97 ? -1.588 13.409 -1.864 1.00 89.62 97 PHE A O 1
ATOM 804 N N . GLN A 1 98 ? -0.851 13.326 0.264 1.00 82.00 98 GLN A N 1
ATOM 805 C CA . GLN A 1 98 ? -1.264 14.669 0.673 1.00 82.00 98 GLN A CA 1
ATOM 806 C C . GLN A 1 98 ? -0.052 15.536 1.011 1.00 82.00 98 GLN A C 1
ATOM 808 O O . GLN A 1 98 ? 0.037 16.089 2.106 1.00 82.00 98 GLN A O 1
ATOM 813 N N . VAL A 1 99 ? 0.899 15.639 0.076 1.00 64.56 99 VAL A N 1
ATOM 814 C CA . VAL A 1 99 ? 2.033 16.562 0.219 1.00 64.56 99 VAL A CA 1
ATOM 815 C C . VAL A 1 99 ? 1.481 17.931 0.621 1.00 64.56 99 VAL A C 1
ATOM 817 O O . VAL A 1 99 ? 0.753 18.557 -0.148 1.00 64.56 99 VAL A O 1
ATOM 820 N N . LYS A 1 100 ? 1.802 18.387 1.839 1.00 49.16 100 LYS A N 1
ATOM 821 C CA . LYS A 1 100 ? 1.677 19.802 2.176 1.00 49.16 100 LYS A CA 1
ATOM 822 C C . LYS A 1 100 ? 2.654 20.511 1.255 1.00 49.16 100 LYS A C 1
ATOM 824 O O . LYS A 1 100 ? 3.861 20.349 1.417 1.00 49.16 100 LYS A O 1
ATOM 829 N N . THR A 1 101 ? 2.144 21.247 0.278 1.00 43.09 101 THR A N 1
ATOM 830 C CA . THR A 1 101 ? 2.929 22.259 -0.417 1.00 43.09 101 THR A CA 1
ATOM 831 C C . THR A 1 101 ? 3.518 23.166 0.660 1.00 43.09 101 THR A C 1
ATOM 833 O O . THR A 1 101 ? 2.791 23.932 1.291 1.00 43.09 101 THR A O 1
ATOM 836 N N . VAL A 1 102 ? 4.816 23.041 0.932 1.00 43.91 102 VAL A N 1
ATOM 837 C CA . VAL A 1 102 ? 5.557 24.155 1.515 1.00 43.91 102 VAL A CA 1
ATOM 838 C C . VAL A 1 102 ? 5.611 25.170 0.387 1.00 43.91 102 VAL A C 1
ATOM 840 O O . VAL A 1 102 ? 6.316 24.968 -0.598 1.00 43.91 102 VAL A O 1
ATOM 843 N N . ALA A 1 103 ? 4.752 26.182 0.478 1.00 39.69 103 ALA A N 1
ATOM 844 C CA . ALA A 1 103 ? 4.907 27.383 -0.318 1.00 39.69 103 ALA A CA 1
ATOM 845 C C . ALA A 1 103 ? 6.279 27.970 0.040 1.00 39.69 103 ALA A C 1
ATOM 847 O O . ALA A 1 103 ? 6.522 28.280 1.209 1.00 39.69 103 ALA A O 1
ATOM 848 N N . LEU A 1 104 ? 7.179 28.001 -0.942 1.00 44.50 104 LEU A N 1
ATOM 849 C CA . LEU A 1 104 ? 8.349 28.874 -0.929 1.00 44.50 104 LEU A CA 1
ATOM 850 C C . LEU A 1 104 ? 7.907 30.279 -1.341 1.00 44.50 104 LEU A C 1
ATOM 852 O O . LEU A 1 104 ? 7.019 30.362 -2.223 1.00 44.50 104 LEU A O 1
#

Solvent-accessible surface area (backbone atoms only — not comparable to full-atom values): 6347 Å² total; per-residue (Å²): 137,81,80,92,82,75,82,68,76,69,93,61,89,46,73,47,80,38,97,87,61,42,53,27,40,58,68,47,75,60,68,91,63,24,31,36,30,32,36,76,83,53,89,73,46,36,31,43,37,36,60,61,86,91,48,76,47,79,42,83,47,52,73,67,58,53,50,50,54,51,53,53,46,45,48,51,27,58,75,71,63,40,59,69,61,34,52,53,47,50,52,52,48,38,68,75,74,54,70,75,78,77,81,127

=== Feature glossary ===
Reading guide. The protein is described through the following features:

Foldseek 3Di. A 3Di character summarizes, for each residue, the relative orientation of the Cα frame of its nearest spatial neighbor. Because it encodes fold topology rather than chemistry, 3Di alignments detect remote structural similarity that sequence alignment misses.

Contact-map, Ramachandran, and PAE plots. Plot images: a contact map (which residues are close in 3D, as an N×N binary image), a Ramachandran scatter (backbone torsion angles, revealing secondary-structure composition at a glance), and — for AlphaFold structures — a PAE heatmap (pairwise prediction confidence).

Radius of gyration, Cα contacts, bounding box. Radius of gyration (Rg) is the root-mean-square distance of Cα atoms from their centroid — a single number for overall size and compactness. A globular domain of N residues has Rg ≈ 2.2·N^0.38 Å; an extended or disordered chain has a much larger Rg. The Cα contact count is the number of residue pairs whose Cα atoms are within 8 Å and are more than four positions apart in sequence — a standard proxy for tertiary packing density. The bounding box is the smallest axis-aligned box enclosing all Cα atoms.

Secondary structure (8-state, DSSP). Eight-state secondary structure (DSSP): H is the canonical α-helix, G the tighter 3₁₀-helix, I the wider π-helix; E/B are β-structure, T and S are turns and bends, and '-' is everything else. DSSP derives these from the pattern of main-chain N–H···O=C hydrogen bonds, not from the sequence.

B-factor. B-factor (Debye–Waller factor) reflects atomic displacement in the crystal lattice. It is an experimental observable (units Å²), not a prediction; low values mean the atom is pinned down, high values mean it moves or is heterogeneous across the crystal.

pLDDT. pLDDT is the pre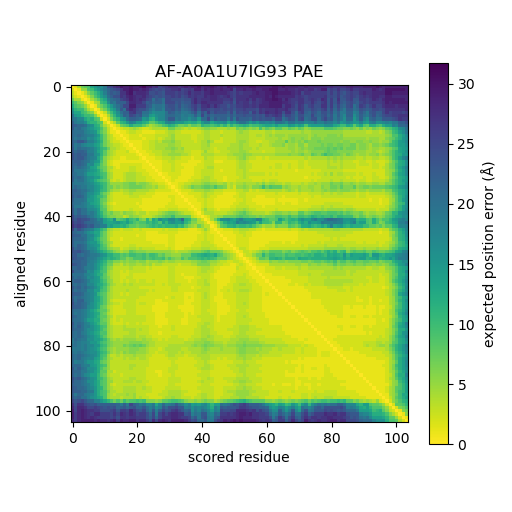dicted lDDT-Cα score: AlphaFold's confidence that the local environment of each residue (all inter-atomic distances within 15 Å) is correctly placed. It is a per-residue number between 0 and 100, with higher meaning more reliable.

Nearest PDB structures. Nearest PDB neighbors are the top structural matches found by Foldseek when searching this structure against the entire Protein Data Bank. Each hit reports a TM-score (0 to 1; >0.5 almost always implies the same fold) and an E-value. These are *structural* homologs — they may share no detectable sequence similarity.

Sol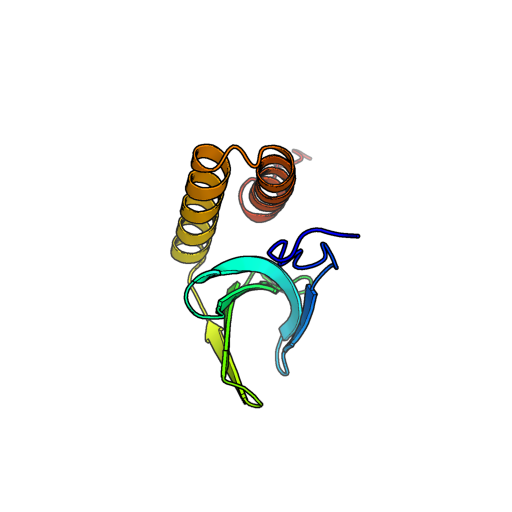vent-accessible surface area. Accessible surface area quantifies burial. A residue with SASA near zero is packed into the hydrophobic core; one with SASA >100 Å² sits on the surface. Computed here via the Shrake–Rupley numerical algorithm with a 1.4 Å probe.

Rendered structure images. Structure images are PyMOL renders from six orthogonal camera directions. Cartoon representation draws helices as coils and strands as arrows; sticks shows the backbone as bonds; surface shows the solvent-excluded envelope. Rainbow coloring maps sequence position to hue (blue→red, N→C); chain coloring assigns a distinct color per polypeptide.

Backbone torsions (φ/ψ). φ (phi) and ψ (psi) are the two rotatable backbone dihedrals per residue: φ is the C(i-1)–N–Cα–C torsion, ψ is the N–Cα–C–N(i+1) torsion, both in degrees on (−180°, 180°]. α-helical residues cluster near (−60°, −45°); β-strand residues near (−120°, +130°). A Ramachandran plot is simply a scatter of (φ, ψ) for every residue.

Predicted aligned error. Predicted Aligned Error (PAE) is an AlphaFold confidence matrix: entry (i, j) is the expected error in the position of residue j, in ångströms, when the prediction is superimposed on the true structure at residue i. Low PAE within a block of residues means that block is internally rigid and well-predicted; high PAE between two blocks means their relative placement is uncertain even if each block individually is confident.

mmCIF coordinates. Structure coordina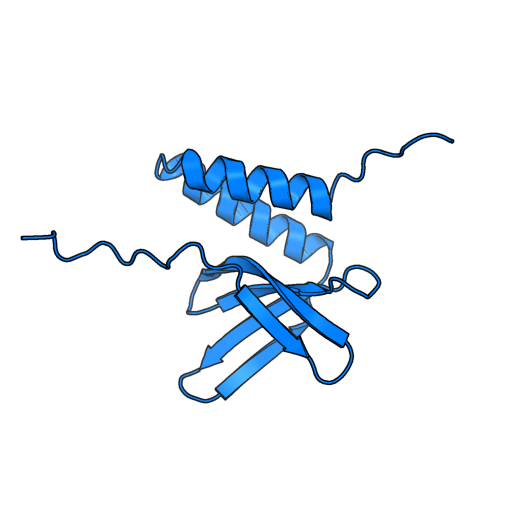tes are given as an mmCIF _atom_site loop: one row per atom with element, residue name, chain id, sequence number, and x/y/z position in Å. Only the four main-chain atoms per residue are included here; side chains are omitted to keep the record compact.

InterPro / GO / CATH / organism. Database cross-references. InterPro integrates a dozen domain/family signature databases into unified entries with residue-range hits. GO terms attach function/process/location labels with evidence codes. CATH codes position the fold in a four-level structural taxonomy. Organism is the NCBI-taxonomy species name.

Secondary structure (3-state, P-SEA). SS3 is a coarse helix/strand/coil call (letters a/b/c) made by the P-SEA algorithm from inter-Cα distances and dihedrals. It is less detailed than DSSP but needs only Cα positions.

Sequence. Sequence gives the chain of amino acids in standard one-letter code (A=alanine, C=cysteine, …, Y=tyrosine), read N→C. It is the only feature that is directly encoded by the gene; all structural features are derived from the folded form of this sequence.